Protein AF-A0A974AU01-F1 (afdb_monomer_lite)

Sequence (155 aa):
MRTVSTTGRSSSHHAHAACKESRVACGRRSTAALALSLTLSGCSLSGPFFDDSFEKSQVLSPEPVPPYRKLVSAAMKTLSSPIDPAGLQIAEPRWIERVGGPAWIVCLKAEPKASGAVYYAFFIQKEKVVDTRTAIGTDRCVHQEFVPFDATAVR

Radius of gyration: 27.99 Å; chains: 1; bounding box: 78×60×55 Å

Foldseek 3Di:
DDDDDDDDDDDDDDDDDDDDDDDDDDDDDDDDDDDDDDDDPDPPPPDPPPDPPVVPPPPPDPDDDAPVLLQVLVVQVVDPDRADLPPKWKFDWDWDADDVGIWTWIKMWGQDPPDGIWIKIFTDDPNHGPDIDTDDVVSVNVVTDIDDRRSPVND

Secondary structure (DSSP, 8-state):
-----------------PPP----------------------------SSSTTSTT------SSPP-HHHHHHHHHTT-SSPPPSTT-EEEPPEEE--TTS-EEEEEEEE--TTT--EEEEEEEETTEEEEEEE--GGG-GGGS-EEE--TTT--

Structure (mmCIF, N/CA/C/O backbone):
data_AF-A0A974AU01-F1
#
_entry.id   AF-A0A974AU01-F1
#
loop_
_atom_site.group_PDB
_atom_site.id
_atom_site.type_symbol
_atom_site.label_atom_id
_atom_site.label_alt_id
_atom_site.label_comp_id
_atom_site.label_asym_id
_atom_site.label_entity_id
_atom_site.label_seq_id
_atom_site.pdbx_PDB_ins_code
_atom_site.Cartn_x
_atom_site.Cartn_y
_atom_site.Cartn_z
_atom_site.occupancy
_atom_site.B_iso_or_equiv
_atom_site.auth_seq_id
_atom_site.auth_comp_id
_atom_site.auth_asym_id
_atom_site.auth_atom_id
_atom_site.pdbx_PDB_model_num
ATOM 1 N N . MET A 1 1 ? 4.129 43.172 -13.688 1.00 46.03 1 MET A N 1
ATOM 2 C CA . MET A 1 1 ? 4.520 43.868 -12.436 1.00 46.03 1 MET A CA 1
ATOM 3 C C . MET A 1 1 ? 3.878 43.095 -11.287 1.00 46.03 1 MET A C 1
ATOM 5 O O . MET A 1 1 ? 2.672 42.962 -11.328 1.00 46.03 1 MET A O 1
ATOM 9 N N . ARG A 1 2 ? 4.538 42.484 -10.302 1.00 49.88 2 ARG A N 1
ATOM 10 C CA . ARG A 1 2 ? 5.897 42.576 -9.756 1.00 49.88 2 ARG A CA 1
ATOM 11 C C . ARG A 1 2 ? 6.400 41.157 -9.440 1.00 49.88 2 ARG A C 1
ATOM 13 O O . ARG A 1 2 ? 5.647 40.333 -8.937 1.00 49.88 2 ARG A O 1
ATOM 20 N N . THR A 1 3 ? 7.663 40.908 -9.742 1.00 48.91 3 THR A N 1
ATOM 21 C CA . THR A 1 3 ? 8.463 39.748 -9.331 1.00 48.91 3 THR A CA 1
ATOM 22 C C . THR A 1 3 ? 8.946 39.935 -7.892 1.00 48.91 3 THR A C 1
ATOM 24 O O . THR A 1 3 ? 9.393 41.028 -7.547 1.00 48.91 3 THR A O 1
ATOM 27 N N . VAL A 1 4 ? 8.900 38.886 -7.068 1.00 63.56 4 VAL A N 1
ATOM 28 C CA . VAL A 1 4 ? 9.531 38.862 -5.738 1.00 63.56 4 VAL A CA 1
ATOM 29 C C . VAL A 1 4 ? 10.555 37.732 -5.726 1.00 63.56 4 VAL A C 1
ATOM 31 O O . VAL A 1 4 ? 10.198 36.560 -5.687 1.00 63.56 4 VAL A O 1
ATOM 34 N N . SER A 1 5 ? 11.828 38.118 -5.806 1.00 50.94 5 SER A N 1
ATOM 35 C CA . SER A 1 5 ? 12.990 37.271 -5.535 1.00 50.94 5 SER A CA 1
ATOM 36 C C . SER A 1 5 ? 13.418 37.482 -4.088 1.00 50.94 5 SER A C 1
ATOM 38 O O . SER A 1 5 ? 13.653 38.620 -3.683 1.00 50.94 5 SER A O 1
ATOM 40 N N . THR A 1 6 ? 13.595 36.404 -3.332 1.00 60.88 6 THR A N 1
ATOM 41 C CA . THR A 1 6 ? 14.273 36.425 -2.030 1.00 60.88 6 THR A CA 1
ATOM 42 C C . THR A 1 6 ? 15.387 35.383 -2.020 1.00 60.88 6 THR A C 1
ATOM 44 O O . THR A 1 6 ? 15.183 34.195 -1.797 1.00 60.88 6 THR A O 1
ATOM 47 N N . THR A 1 7 ? 16.601 35.859 -2.283 1.00 52.22 7 THR A N 1
ATOM 48 C CA . THR A 1 7 ? 17.868 35.181 -1.995 1.00 52.22 7 THR A CA 1
ATOM 49 C C . THR A 1 7 ? 18.194 35.316 -0.509 1.00 52.22 7 THR A C 1
ATOM 51 O O . THR A 1 7 ? 18.359 36.433 -0.021 1.00 52.22 7 THR A O 1
ATOM 54 N N . GLY A 1 8 ? 18.331 34.191 0.195 1.00 49.44 8 GLY A N 1
ATOM 55 C CA . GLY A 1 8 ? 18.810 34.120 1.577 1.00 49.44 8 GLY A CA 1
ATOM 56 C C . GLY A 1 8 ? 20.085 33.284 1.670 1.00 49.44 8 GLY A C 1
ATOM 57 O O . GLY A 1 8 ? 20.045 32.063 1.581 1.00 49.44 8 GLY A O 1
ATOM 58 N N . ARG A 1 9 ? 21.216 33.974 1.822 1.00 48.91 9 ARG A N 1
ATOM 59 C CA . ARG A 1 9 ? 22.570 33.472 2.100 1.00 48.91 9 ARG A CA 1
ATOM 60 C C . ARG A 1 9 ? 22.735 33.307 3.618 1.00 48.91 9 ARG A C 1
ATOM 62 O O . ARG A 1 9 ? 22.418 34.256 4.323 1.00 48.91 9 ARG A O 1
ATOM 69 N N . SER A 1 10 ? 23.332 32.216 4.110 1.00 52.12 10 SER A N 1
ATOM 70 C CA . SER A 1 10 ? 24.223 32.295 5.285 1.00 52.12 10 SER A CA 1
ATOM 71 C C . SER A 1 10 ? 25.096 31.048 5.466 1.00 52.12 10 SER A C 1
ATOM 73 O O . SER A 1 10 ? 24.600 29.930 5.569 1.00 52.12 10 SER A O 1
ATOM 75 N N . SER A 1 11 ? 26.407 31.291 5.504 1.00 46.56 11 SER A N 1
ATOM 76 C CA . SER A 1 11 ? 27.497 30.386 5.877 1.00 46.56 11 SER A CA 1
ATOM 77 C C . SER A 1 11 ? 27.469 30.037 7.363 1.00 46.56 11 SER A C 1
ATOM 79 O O . SER A 1 11 ? 27.130 30.910 8.154 1.00 46.56 11 SER A O 1
ATOM 81 N N . SER A 1 12 ? 28.015 28.883 7.770 1.00 47.66 12 SER A N 1
ATOM 82 C CA . SER A 1 12 ? 29.110 28.840 8.765 1.00 47.66 12 SER A CA 1
ATOM 83 C C . SER A 1 12 ? 29.776 27.460 8.842 1.00 47.66 12 SER A C 1
ATOM 85 O O . SER A 1 12 ? 29.123 26.423 8.895 1.00 47.66 12 SER A O 1
ATOM 87 N N . HIS A 1 13 ? 31.107 27.499 8.838 1.00 45.44 13 HIS A N 1
ATOM 88 C CA . HIS A 1 13 ? 32.046 26.425 9.150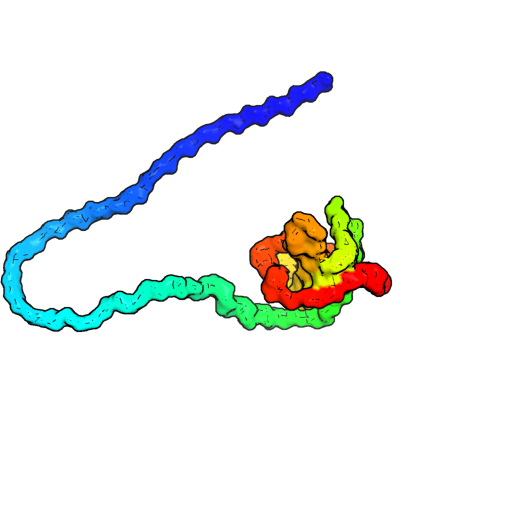 1.00 45.44 13 HIS A CA 1
ATOM 89 C C . HIS A 1 13 ? 32.057 26.111 10.659 1.00 45.44 13 HIS A C 1
ATOM 91 O O . HIS A 1 13 ? 31.633 26.959 11.432 1.00 45.44 13 HIS A O 1
ATOM 97 N N . HIS A 1 14 ? 32.591 24.942 11.048 1.00 43.62 14 HIS A N 1
ATOM 98 C CA . HIS A 1 14 ? 33.497 24.653 12.191 1.00 43.62 14 HIS A CA 1
ATOM 99 C C . HIS A 1 14 ? 33.405 23.138 12.502 1.00 43.62 14 HIS A C 1
ATOM 101 O O . HIS A 1 14 ? 32.341 22.639 12.831 1.00 43.62 14 HIS A O 1
ATOM 107 N N . ALA A 1 15 ? 34.386 22.304 12.144 1.00 42.41 15 ALA A N 1
ATOM 108 C CA . ALA A 1 15 ? 35.731 22.116 12.710 1.00 42.41 15 ALA A CA 1
ATOM 109 C C . ALA A 1 15 ? 35.792 21.046 13.826 1.00 42.41 15 ALA A C 1
ATOM 111 O O . ALA A 1 15 ? 35.262 21.224 14.912 1.00 42.41 15 ALA A O 1
ATOM 112 N N . HIS A 1 16 ? 36.494 19.956 13.487 1.00 45.75 16 HIS A N 1
ATOM 113 C CA . HIS A 1 16 ? 37.417 19.133 14.282 1.00 45.75 16 HIS A CA 1
ATOM 114 C C . HIS A 1 16 ? 37.173 18.928 15.787 1.00 45.75 16 HIS A C 1
ATOM 116 O O . HIS A 1 16 ? 37.404 19.819 16.598 1.00 45.75 16 HIS A O 1
ATOM 122 N N . ALA A 1 17 ? 36.970 17.663 16.167 1.00 43.06 17 ALA A N 1
ATOM 123 C CA . ALA A 1 17 ? 37.389 17.147 17.467 1.00 43.06 17 ALA A CA 1
ATOM 124 C C . ALA A 1 17 ? 38.356 15.973 17.252 1.00 43.06 17 ALA A C 1
ATOM 126 O O . ALA A 1 17 ? 37.957 14.831 17.034 1.00 43.06 17 ALA A O 1
ATOM 127 N N . ALA A 1 18 ? 39.650 16.298 17.262 1.00 44.22 18 ALA A N 1
ATOM 128 C CA . ALA A 1 18 ? 40.746 15.347 17.368 1.00 44.22 18 ALA A CA 1
ATOM 129 C C . ALA A 1 18 ? 40.787 14.793 18.800 1.00 44.22 18 ALA A C 1
ATOM 131 O O . ALA A 1 18 ? 40.830 15.558 19.767 1.00 44.22 18 ALA A O 1
ATOM 132 N N . CYS A 1 19 ? 40.756 13.469 18.936 1.00 44.38 19 CYS A N 1
ATOM 133 C CA . CYS A 1 19 ? 40.832 12.804 20.229 1.00 44.38 19 CYS A CA 1
ATOM 134 C C . CYS A 1 19 ? 42.279 12.846 20.738 1.00 44.38 19 CYS A C 1
ATOM 136 O O . CYS A 1 19 ? 43.215 12.435 20.054 1.00 44.38 19 CYS A O 1
ATOM 138 N N . LYS A 1 20 ? 42.440 13.426 21.926 1.00 49.81 20 LYS A N 1
ATOM 139 C CA . LYS A 1 20 ? 43.703 13.830 22.539 1.00 49.81 20 LYS A CA 1
ATOM 140 C C . LYS A 1 20 ? 44.419 12.631 23.163 1.00 49.81 20 LYS A C 1
ATOM 142 O O . LYS A 1 20 ? 43.886 11.956 24.037 1.00 49.81 20 LYS A O 1
ATOM 147 N N . GLU A 1 21 ? 45.644 12.419 22.706 1.00 44.72 21 GLU A N 1
ATOM 148 C CA . GLU A 1 21 ? 46.613 11.430 23.169 1.00 44.72 21 GLU A CA 1
ATOM 149 C C . GLU A 1 21 ? 47.151 11.832 24.558 1.00 44.72 21 GLU A C 1
ATOM 151 O O . GLU A 1 21 ? 47.851 12.838 24.697 1.00 44.72 21 GLU A O 1
ATOM 156 N N . SER A 1 22 ? 46.803 11.079 25.605 1.00 49.81 22 SER A N 1
ATOM 157 C CA . SER A 1 22 ? 47.317 11.295 26.965 1.00 49.81 22 SER A CA 1
ATOM 158 C C . SER A 1 22 ? 48.486 10.357 27.245 1.00 49.81 22 SER A C 1
ATOM 160 O O . SER A 1 22 ? 48.311 9.160 27.460 1.00 49.81 22 SER A O 1
ATOM 162 N N . ARG A 1 23 ? 49.691 10.931 27.273 1.00 55.84 23 ARG A N 1
ATOM 163 C CA . ARG A 1 23 ? 50.905 10.308 27.807 1.00 55.84 23 ARG A CA 1
ATOM 164 C C . ARG A 1 23 ? 50.925 10.473 29.328 1.00 55.84 23 ARG A C 1
ATOM 166 O O . ARG A 1 23 ? 50.910 11.601 29.812 1.00 55.84 23 ARG A O 1
ATOM 173 N N . VAL A 1 24 ? 51.049 9.373 30.06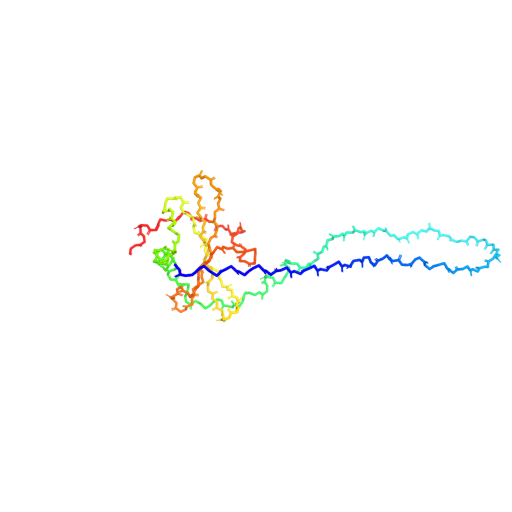6 1.00 54.44 24 VAL A N 1
ATOM 174 C CA . VAL A 1 24 ? 51.531 9.376 31.456 1.00 54.44 24 VAL A CA 1
ATOM 175 C C . VAL A 1 24 ? 52.717 8.421 31.533 1.00 54.44 24 VAL A C 1
ATOM 177 O O . VAL A 1 24 ? 52.595 7.229 31.272 1.00 54.44 24 VAL A O 1
ATOM 180 N N . ALA A 1 25 ? 53.881 8.986 31.839 1.00 47.59 25 ALA A N 1
ATOM 181 C CA . ALA A 1 25 ? 55.122 8.281 32.112 1.00 47.59 25 ALA A CA 1
ATOM 182 C C . ALA A 1 25 ? 55.217 7.948 33.606 1.00 47.59 25 ALA A C 1
ATOM 184 O O . ALA A 1 25 ? 54.906 8.816 34.414 1.00 47.59 25 ALA A O 1
ATOM 185 N N . CYS A 1 26 ? 55.727 6.767 33.976 1.00 36.06 26 CYS A N 1
ATOM 186 C CA . CYS A 1 26 ? 56.540 6.579 35.187 1.00 36.06 26 CYS A CA 1
ATOM 187 C C . CYS A 1 26 ? 57.167 5.168 35.241 1.00 36.06 26 CYS A C 1
ATOM 189 O O . CYS A 1 26 ? 56.466 4.181 35.058 1.00 36.06 26 CYS A O 1
ATOM 191 N N . GLY A 1 27 ? 58.461 5.085 35.580 1.00 36.28 27 GLY A N 1
ATOM 192 C CA . GLY A 1 27 ? 58.991 4.005 36.430 1.00 36.28 27 GLY A CA 1
ATOM 193 C C . GLY A 1 27 ? 59.645 2.779 35.774 1.00 36.28 27 GLY A C 1
ATOM 194 O O . GLY A 1 27 ? 58.999 1.775 35.507 1.00 36.28 27 GLY A O 1
ATOM 195 N N . ARG A 1 28 ? 60.982 2.793 35.665 1.00 54.91 28 ARG A N 1
ATOM 196 C CA . ARG A 1 28 ? 61.837 1.589 35.591 1.00 54.91 28 ARG A CA 1
ATOM 197 C C . ARG A 1 28 ? 61.758 0.801 36.911 1.00 54.91 28 ARG A C 1
ATOM 199 O O . ARG A 1 28 ? 62.047 1.405 37.941 1.00 54.91 28 ARG A O 1
ATOM 206 N N . ARG A 1 29 ? 61.566 -0.528 36.858 1.00 48.62 29 ARG A N 1
ATOM 207 C CA . ARG A 1 29 ? 62.446 -1.578 37.445 1.00 48.62 29 ARG A CA 1
ATOM 208 C C . ARG A 1 29 ? 61.766 -2.962 37.498 1.00 48.62 29 ARG A C 1
ATOM 210 O O . ARG A 1 29 ? 60.704 -3.108 38.078 1.00 48.62 29 ARG A O 1
ATOM 217 N N . SER A 1 30 ? 62.518 -3.947 37.002 1.00 47.09 30 SER A N 1
ATOM 218 C CA . SER A 1 30 ? 62.693 -5.302 37.549 1.00 47.09 30 SER A CA 1
ATOM 219 C C . SER A 1 30 ? 61.615 -6.392 37.397 1.00 47.09 30 SER A C 1
ATOM 221 O O . SER A 1 30 ? 60.522 -6.323 37.937 1.00 47.09 30 SER A O 1
ATOM 223 N N . THR A 1 31 ? 62.115 -7.487 36.805 1.00 48.88 31 THR A N 1
ATOM 224 C CA . THR A 1 31 ? 61.938 -8.913 37.155 1.00 48.88 31 THR A CA 1
ATOM 225 C C . THR A 1 31 ? 60.644 -9.662 36.818 1.00 48.88 31 THR A C 1
ATOM 227 O O . THR A 1 31 ? 59.601 -9.441 37.410 1.00 48.88 31 THR A O 1
ATOM 230 N N . ALA A 1 32 ? 60.863 -10.683 35.976 1.00 50.56 32 ALA A N 1
ATOM 231 C CA . ALA A 1 32 ? 60.355 -12.055 36.047 1.00 50.56 32 ALA A CA 1
ATOM 232 C C . ALA A 1 32 ? 58.849 -12.319 35.852 1.00 50.56 32 ALA A C 1
ATOM 234 O O . ALA A 1 32 ? 58.032 -12.080 36.727 1.00 50.56 32 ALA A O 1
ATOM 235 N N . ALA A 1 33 ? 58.582 -12.946 34.699 1.00 53.25 33 ALA A N 1
ATOM 236 C CA . ALA A 1 33 ? 57.660 -14.057 34.453 1.00 53.25 33 ALA A CA 1
ATOM 237 C C . ALA A 1 33 ? 56.257 -14.008 35.079 1.00 53.25 33 ALA A C 1
ATOM 239 O O . ALA A 1 33 ? 56.117 -14.204 36.277 1.00 53.25 33 ALA A O 1
ATOM 240 N N . LEU A 1 34 ? 55.227 -13.953 34.222 1.00 49.69 34 LEU A N 1
ATOM 241 C CA . LEU A 1 34 ? 54.031 -14.807 34.312 1.00 49.69 34 LEU A CA 1
ATOM 242 C C . LEU A 1 34 ? 53.159 -14.653 33.047 1.00 49.69 34 LEU A C 1
ATOM 244 O O . LEU A 1 34 ? 52.729 -13.560 32.700 1.00 49.69 34 LEU A O 1
ATOM 248 N N . ALA A 1 35 ? 52.971 -15.782 32.357 1.00 56.16 35 ALA A N 1
ATOM 249 C CA . ALA A 1 35 ? 51.847 -16.167 31.496 1.00 56.16 35 ALA A CA 1
ATOM 250 C C . ALA A 1 35 ? 51.082 -15.066 30.719 1.00 56.16 35 ALA A C 1
ATOM 252 O O . ALA A 1 35 ? 50.086 -14.530 31.199 1.00 56.16 35 ALA A O 1
ATOM 253 N N . LEU A 1 36 ? 51.453 -14.840 29.450 1.00 50.47 36 LEU A N 1
ATOM 254 C CA . LEU A 1 36 ? 50.539 -14.265 28.454 1.00 50.47 36 LEU A CA 1
ATOM 255 C C . LEU A 1 36 ? 49.758 -15.398 27.779 1.00 50.47 36 LEU A C 1
ATOM 257 O O . LEU A 1 36 ? 50.193 -15.973 26.783 1.00 50.47 36 LEU A O 1
ATOM 261 N N . SER A 1 37 ? 48.587 -15.705 28.318 1.00 58.97 37 SER A N 1
ATOM 262 C CA . SER A 1 37 ? 47.597 -16.529 27.635 1.00 58.97 37 SER A CA 1
ATOM 263 C C . SER A 1 37 ? 46.209 -15.944 27.856 1.00 58.97 37 SER A C 1
ATOM 265 O O . SER A 1 37 ? 45.785 -15.793 28.996 1.00 58.97 37 SER A O 1
ATOM 267 N N . LEU A 1 38 ? 45.531 -15.711 26.723 1.00 55.38 38 LEU A N 1
ATOM 268 C CA . LEU A 1 38 ? 44.092 -15.491 26.541 1.00 55.38 38 LEU A CA 1
ATOM 269 C C . LEU A 1 38 ? 43.572 -14.098 26.931 1.00 55.38 38 LEU A C 1
ATOM 271 O O . LEU A 1 38 ? 43.492 -13.756 28.098 1.00 55.38 38 LEU A O 1
ATOM 275 N N . THR A 1 39 ? 43.183 -13.317 25.918 1.00 60.19 39 THR A N 1
ATOM 276 C CA . THR A 1 39 ? 41.782 -12.960 25.593 1.00 60.19 39 THR A CA 1
ATOM 277 C C . THR A 1 39 ? 41.751 -11.618 24.863 1.00 60.19 39 THR A C 1
ATOM 279 O O . THR A 1 39 ? 41.959 -10.596 25.499 1.00 60.19 39 THR A O 1
ATOM 282 N N . LEU A 1 40 ? 41.471 -11.612 23.555 1.00 51.34 40 LEU A N 1
ATOM 283 C CA . LEU A 1 40 ? 40.758 -10.527 22.849 1.00 51.34 40 LEU A CA 1
ATOM 284 C C . LEU A 1 40 ? 40.371 -11.006 21.439 1.00 51.34 40 LEU A C 1
ATOM 286 O O . LEU A 1 40 ? 40.669 -10.409 20.410 1.00 51.34 40 LEU A O 1
ATOM 290 N N . SER A 1 41 ? 39.701 -12.155 21.408 1.00 57.12 41 SER A N 1
ATOM 291 C CA . SER A 1 41 ? 38.839 -12.556 20.305 1.00 57.12 41 SER A CA 1
ATOM 292 C C . SER A 1 41 ? 37.512 -11.810 20.440 1.00 57.12 41 SER A C 1
ATOM 294 O O . SER A 1 41 ? 36.817 -12.001 21.438 1.00 57.12 41 SER A O 1
ATOM 296 N N . GLY A 1 42 ? 37.144 -11.009 19.438 1.00 49.56 42 GLY A N 1
ATOM 297 C CA . GLY A 1 42 ? 35.739 -10.663 19.213 1.00 49.56 42 GLY A CA 1
ATOM 298 C C . GLY A 1 42 ? 35.425 -9.189 18.975 1.00 49.56 42 GLY A C 1
ATOM 299 O O . GLY A 1 42 ? 34.644 -8.616 19.721 1.00 49.56 42 GLY A O 1
ATOM 300 N N . CYS A 1 43 ? 35.896 -8.606 17.871 1.00 57.34 43 CYS A N 1
ATOM 301 C CA . CYS A 1 43 ? 35.125 -7.546 17.209 1.00 57.34 43 CYS A CA 1
ATOM 302 C C . CYS A 1 43 ? 34.084 -8.202 16.288 1.00 57.34 43 CYS A C 1
ATOM 304 O O . CYS A 1 43 ? 34.161 -8.078 15.069 1.00 57.34 43 CYS A O 1
ATOM 306 N N . SER A 1 44 ? 33.130 -8.946 16.857 1.00 53.00 44 SER A N 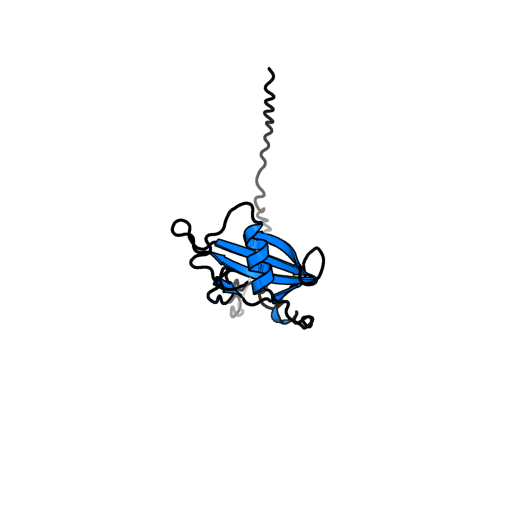1
ATOM 307 C CA . SER A 1 44 ? 31.891 -9.230 16.127 1.00 53.00 44 SER A CA 1
ATOM 308 C C . SER A 1 44 ? 31.027 -7.985 16.232 1.00 53.00 44 SER A C 1
ATOM 310 O O . SER A 1 44 ? 30.341 -7.766 17.227 1.00 53.00 44 SER A O 1
ATOM 312 N N . LEU A 1 45 ? 31.102 -7.143 15.202 1.00 53.97 45 LEU A N 1
ATOM 313 C CA . LEU A 1 45 ? 30.165 -6.052 14.954 1.00 53.97 45 LEU A CA 1
ATOM 314 C C . LEU A 1 45 ? 28.820 -6.645 14.488 1.00 53.97 45 LEU A C 1
ATOM 316 O O . LEU A 1 45 ? 28.344 -6.386 13.389 1.00 53.97 45 LEU A O 1
ATOM 320 N N . SER A 1 46 ? 28.235 -7.503 15.319 1.00 57.78 46 SER A N 1
ATOM 321 C CA . SER A 1 46 ? 26.895 -8.058 15.168 1.00 57.78 46 SER A CA 1
ATOM 322 C C . SER A 1 46 ? 25.981 -7.186 16.019 1.00 57.78 46 SER A C 1
ATOM 324 O O . SER A 1 46 ? 25.747 -7.471 17.189 1.00 57.78 46 SER A O 1
ATOM 326 N N . GLY A 1 47 ? 25.570 -6.042 15.473 1.00 56.41 47 GLY A N 1
ATOM 327 C CA . GLY A 1 47 ? 24.670 -5.122 16.164 1.00 56.41 47 GLY A CA 1
ATOM 328 C C . GLY A 1 47 ? 23.289 -5.763 16.361 1.00 56.41 47 GLY A C 1
ATOM 329 O O . GLY A 1 47 ? 22.639 -6.055 15.360 1.00 56.41 47 GLY A O 1
ATOM 330 N N . PRO A 1 48 ? 22.795 -5.950 17.599 1.00 58.12 48 PRO A N 1
ATOM 331 C CA . PRO A 1 48 ? 21.516 -6.612 17.863 1.00 58.12 48 PRO A CA 1
ATOM 332 C C . PRO A 1 48 ? 20.330 -5.627 17.868 1.00 58.12 48 PRO A C 1
ATOM 334 O O . PRO A 1 48 ? 19.403 -5.780 18.654 1.00 58.12 48 PRO A O 1
ATOM 337 N N . PHE A 1 49 ? 20.357 -4.560 17.063 1.00 55.16 49 PHE A N 1
ATOM 338 C CA . PHE A 1 49 ? 19.470 -3.411 17.310 1.00 55.16 49 PHE A CA 1
ATOM 339 C C . PHE A 1 49 ? 18.176 -3.326 16.483 1.00 55.16 49 PHE A C 1
ATOM 341 O O . PHE A 1 49 ? 17.386 -2.431 16.773 1.00 55.16 49 PHE A O 1
ATOM 348 N N . PHE A 1 50 ? 17.890 -4.213 15.513 1.00 54.31 50 PHE A N 1
ATOM 349 C CA . PHE A 1 50 ? 16.692 -4.030 14.659 1.00 54.31 50 PHE A CA 1
ATOM 350 C C . PHE A 1 50 ? 15.786 -5.238 14.365 1.00 54.31 50 PHE A C 1
ATOM 352 O O . PHE A 1 50 ? 14.745 -5.018 13.735 1.00 54.31 50 PHE A O 1
ATOM 359 N N . ASP A 1 51 ? 16.084 -6.452 14.840 1.00 53.41 51 ASP A N 1
ATOM 360 C CA . ASP A 1 51 ? 15.290 -7.634 14.442 1.00 53.41 51 ASP A CA 1
ATOM 361 C C . ASP A 1 51 ? 14.362 -8.192 15.541 1.00 53.41 51 ASP A C 1
ATOM 363 O O . ASP A 1 51 ? 13.179 -8.407 15.293 1.00 53.41 51 ASP A O 1
ATOM 367 N N . ASP A 1 52 ? 14.815 -8.288 16.794 1.00 50.31 52 ASP A N 1
ATOM 368 C CA . ASP A 1 52 ? 14.096 -9.041 17.843 1.00 50.31 52 ASP A CA 1
ATOM 369 C C . ASP A 1 52 ? 12.847 -8.375 18.456 1.00 50.31 52 ASP A C 1
ATOM 371 O O . ASP A 1 52 ? 12.059 -9.022 19.144 1.00 50.31 52 ASP A O 1
ATOM 375 N N . SER A 1 53 ? 12.613 -7.076 18.248 1.00 51.97 53 SER A N 1
ATOM 376 C CA . SER A 1 53 ? 11.432 -6.413 18.844 1.00 51.97 53 SER A CA 1
ATOM 377 C C . SER A 1 53 ? 10.146 -6.563 18.023 1.00 51.97 53 SER A C 1
ATOM 379 O O . SER A 1 53 ? 9.077 -6.174 18.496 1.00 51.97 53 SER A O 1
ATOM 381 N N . PHE A 1 54 ? 10.214 -7.109 16.805 1.00 51.16 54 PHE A N 1
ATOM 382 C CA . PHE A 1 54 ? 9.060 -7.158 15.901 1.00 51.16 54 PHE A CA 1
ATOM 383 C C . PHE A 1 54 ? 8.204 -8.421 16.066 1.00 51.16 54 PHE A C 1
ATOM 385 O O . PHE A 1 54 ? 6.987 -8.347 15.911 1.00 51.16 54 PHE A O 1
ATOM 392 N N . GLU A 1 55 ? 8.789 -9.545 16.488 1.00 53.59 55 GLU A N 1
ATOM 393 C CA . GLU A 1 55 ? 8.026 -10.778 16.745 1.00 53.59 55 GLU A CA 1
ATOM 394 C C . GLU A 1 55 ? 7.061 -10.639 17.938 1.00 53.59 55 GLU A C 1
ATOM 396 O O . GLU A 1 55 ? 6.082 -11.371 18.058 1.00 53.59 55 GLU A O 1
ATOM 401 N N . LYS A 1 56 ? 7.285 -9.642 18.805 1.00 47.78 56 LYS A N 1
ATOM 402 C CA . LYS A 1 56 ? 6.530 -9.459 20.052 1.00 47.78 56 LYS A CA 1
ATOM 403 C C . LYS A 1 56 ? 5.299 -8.558 19.943 1.00 47.78 56 LYS A C 1
ATOM 405 O O . LYS A 1 56 ? 4.555 -8.440 20.912 1.00 47.78 56 LYS A O 1
ATOM 410 N N . SER A 1 57 ? 5.043 -7.952 18.784 1.00 48.88 57 SER A N 1
ATOM 411 C CA . SER A 1 57 ? 3.826 -7.161 18.553 1.00 48.88 57 SER A CA 1
ATOM 412 C C . SER A 1 57 ? 2.822 -7.914 17.687 1.00 48.88 57 SER A C 1
ATOM 414 O O . SER A 1 57 ? 2.241 -7.357 16.763 1.00 48.88 57 SER A O 1
ATOM 416 N N . GLN A 1 58 ? 2.526 -9.163 18.049 1.00 52.47 58 GLN A N 1
ATOM 417 C CA . GLN A 1 58 ? 1.185 -9.706 17.832 1.00 52.47 58 GLN A CA 1
ATOM 418 C C . GLN A 1 58 ? 0.215 -9.020 18.811 1.00 52.47 58 GLN A C 1
ATOM 420 O O . GLN A 1 58 ? -0.416 -9.655 19.652 1.00 52.47 58 GLN A O 1
ATOM 425 N N . VAL A 1 59 ? 0.123 -7.685 18.740 1.00 56.34 59 VAL A N 1
ATOM 426 C CA . VAL A 1 59 ? -1.066 -6.982 19.218 1.00 56.34 59 VAL A CA 1
ATOM 427 C C . VAL A 1 59 ? -2.184 -7.594 18.399 1.00 56.34 59 VAL A C 1
ATOM 429 O O . VAL A 1 59 ? -2.157 -7.463 17.175 1.00 56.34 59 VAL A O 1
ATOM 432 N N . LEU A 1 60 ? -3.056 -8.357 19.068 1.00 61.41 60 LEU A N 1
ATOM 433 C CA . LEU A 1 60 ? -4.156 -9.095 18.460 1.00 61.41 60 LEU A CA 1
ATOM 434 C C . LEU A 1 60 ? -4.810 -8.190 17.429 1.00 61.41 60 LEU A C 1
ATOM 436 O O . LEU A 1 60 ? -5.438 -7.186 17.770 1.00 61.41 60 LEU A O 1
ATOM 440 N N . SER A 1 61 ? -4.556 -8.509 16.165 1.00 63.78 61 SER A N 1
ATOM 441 C CA . SER A 1 61 ? -5.146 -7.784 15.066 1.00 63.78 61 SER A CA 1
ATOM 442 C C . SER A 1 61 ? -6.662 -7.825 15.272 1.00 63.78 61 SER A C 1
ATOM 444 O O . SER A 1 61 ? -7.203 -8.908 15.515 1.00 63.78 61 SER A O 1
ATOM 446 N N . PRO A 1 62 ? -7.357 -6.678 15.233 1.00 72.00 62 PRO A N 1
ATOM 447 C CA . PRO A 1 62 ? -8.801 -6.695 15.297 1.00 72.00 62 PRO A CA 1
ATOM 448 C C . PRO A 1 62 ? -9.312 -7.357 14.018 1.00 72.00 62 PRO A C 1
ATOM 450 O O . PRO A 1 62 ? -9.288 -6.758 12.942 1.00 72.00 62 PRO A O 1
ATOM 453 N N . GLU A 1 63 ? -9.759 -8.605 14.135 1.00 73.44 63 GLU A N 1
ATOM 454 C CA . GLU A 1 63 ? -10.627 -9.203 13.131 1.00 73.44 63 GLU A CA 1
ATOM 455 C C . GLU A 1 63 ? -11.933 -8.390 13.051 1.00 73.44 63 GLU A C 1
ATOM 457 O O . GLU A 1 63 ? -12.446 -7.939 14.081 1.00 73.44 63 GLU A O 1
ATOM 462 N N . PRO A 1 64 ? -12.499 -8.196 11.850 1.00 84.00 64 PRO A N 1
ATOM 463 C CA . PRO A 1 64 ? -12.084 -8.775 10.574 1.00 84.00 64 PRO A CA 1
ATOM 464 C C . PRO A 1 64 ? -11.040 -7.936 9.818 1.00 84.00 64 PRO A C 1
ATOM 466 O O . PRO A 1 64 ? -11.002 -6.706 9.896 1.00 84.00 64 PRO A O 1
ATOM 469 N N . VAL A 1 65 ? -10.241 -8.614 8.991 1.00 88.00 65 VAL A N 1
ATOM 470 C CA . VAL A 1 65 ? -9.407 -7.958 7.977 1.00 88.00 65 VAL A CA 1
ATOM 471 C C . VAL A 1 65 ? -10.322 -7.160 7.034 1.00 88.00 65 VAL A C 1
ATOM 473 O O . VAL A 1 65 ? -11.247 -7.740 6.456 1.00 88.00 65 VAL A O 1
ATOM 476 N N . PRO A 1 66 ? -10.100 -5.846 6.846 1.00 88.88 66 PRO A N 1
ATOM 477 C CA . PRO A 1 66 ? -10.959 -5.038 5.988 1.00 88.88 66 PRO A CA 1
ATOM 478 C C . PRO A 1 66 ? -10.883 -5.525 4.531 1.00 88.88 66 PRO A C 1
ATOM 480 O O . PRO A 1 66 ? -9.880 -6.131 4.144 1.00 88.88 66 PRO A O 1
ATOM 483 N N . PRO A 1 67 ? -11.878 -5.215 3.675 1.00 94.12 67 PRO A N 1
ATOM 484 C CA . PRO A 1 67 ? -11.871 -5.553 2.246 1.00 94.12 67 PRO A CA 1
ATOM 485 C C . PRO A 1 67 ? -10.832 -4.718 1.468 1.00 94.12 67 PRO A C 1
ATOM 487 O O . PRO A 1 67 ? -11.149 -3.913 0.590 1.00 94.12 67 PRO A O 1
ATOM 490 N N . TYR A 1 68 ? -9.555 -4.906 1.798 1.00 95.38 68 TYR A N 1
ATOM 491 C CA . TYR A 1 68 ? -8.446 -4.021 1.468 1.00 95.38 68 TYR A CA 1
ATOM 492 C C . TYR A 1 68 ? -8.233 -3.862 -0.034 1.00 95.38 68 TYR A C 1
ATOM 494 O O . TYR A 1 68 ? -7.939 -2.765 -0.494 1.00 95.38 68 TYR A O 1
ATOM 502 N N . ARG A 1 69 ? -8.465 -4.917 -0.822 1.00 95.56 69 ARG A N 1
ATOM 503 C CA . ARG A 1 69 ? -8.365 -4.868 -2.288 1.00 95.56 69 ARG A CA 1
ATOM 504 C C . ARG A 1 69 ? -9.292 -3.809 -2.896 1.00 95.56 69 ARG A C 1
ATOM 506 O O . ARG A 1 69 ? -8.864 -3.078 -3.785 1.00 95.56 69 ARG A O 1
ATOM 513 N N . LYS A 1 70 ? -10.528 -3.689 -2.389 1.00 95.31 70 LYS A N 1
ATOM 514 C CA . LYS A 1 70 ? -11.516 -2.683 -2.833 1.00 95.31 70 LYS A CA 1
ATOM 515 C C . LYS A 1 70 ? -11.121 -1.278 -2.400 1.00 95.31 70 LYS A C 1
ATOM 517 O O . LYS A 1 70 ? -11.235 -0.325 -3.165 1.00 95.31 70 LYS A O 1
ATOM 522 N N . LEU A 1 71 ? -10.631 -1.156 -1.171 1.00 95.81 71 LEU A N 1
ATOM 523 C CA . LEU A 1 71 ? -10.218 0.127 -0.611 1.00 95.81 71 LEU A CA 1
ATOM 524 C C . LEU A 1 71 ? -8.992 0.689 -1.339 1.00 95.81 71 LEU A C 1
ATOM 526 O O . LEU A 1 71 ? -8.967 1.871 -1.675 1.00 95.81 71 LEU A O 1
ATOM 530 N N . VAL A 1 72 ? -8.012 -0.164 -1.643 1.00 95.81 72 VAL A N 1
ATOM 531 C CA . VAL A 1 72 ? -6.806 0.213 -2.386 1.00 95.81 72 VAL A CA 1
ATOM 532 C C . VAL A 1 72 ? -7.148 0.592 -3.827 1.00 95.81 72 VAL A C 1
ATOM 534 O O . VAL A 1 72 ? -6.733 1.662 -4.266 1.00 95.81 72 VAL A O 1
ATOM 537 N N . SER A 1 73 ? -7.961 -0.192 -4.553 1.00 94.44 73 SER A N 1
ATOM 538 C CA . SER A 1 73 ? -8.339 0.157 -5.936 1.00 94.44 73 SER A CA 1
ATOM 539 C C . SER A 1 73 ? -9.126 1.471 -6.027 1.00 94.44 73 SER A C 1
ATOM 541 O O . SER A 1 73 ? -8.968 2.225 -6.990 1.00 94.44 73 SER A O 1
ATOM 543 N N . ALA A 1 74 ? -9.951 1.779 -5.022 1.00 94.12 74 ALA A N 1
ATOM 544 C CA . ALA A 1 74 ? -10.647 3.057 -4.923 1.00 94.12 74 ALA A CA 1
ATOM 545 C C . ALA A 1 74 ? -9.679 4.217 -4.635 1.00 94.12 74 ALA A C 1
ATOM 547 O O . ALA A 1 74 ? -9.718 5.233 -5.329 1.00 94.12 74 ALA A O 1
ATOM 548 N N . ALA A 1 75 ? -8.782 4.056 -3.658 1.00 94.19 75 ALA A N 1
ATOM 549 C CA . ALA A 1 75 ? -7.829 5.093 -3.264 1.00 94.19 75 ALA A CA 1
ATOM 550 C C . ALA A 1 75 ? -6.788 5.394 -4.352 1.00 94.19 75 ALA A C 1
ATOM 552 O O . ALA A 1 75 ? -6.414 6.551 -4.540 1.00 94.19 75 ALA A O 1
ATOM 553 N N . MET A 1 76 ? -6.380 4.396 -5.138 1.00 92.50 76 MET A N 1
ATOM 554 C CA . MET A 1 76 ? -5.466 4.585 -6.268 1.00 92.50 76 MET A CA 1
ATOM 555 C C . MET A 1 76 ? -5.959 5.630 -7.277 1.00 92.50 76 MET A C 1
ATOM 557 O O . MET A 1 76 ? -5.156 6.371 -7.835 1.00 92.50 76 MET A O 1
ATOM 561 N N . LYS A 1 77 ? -7.278 5.733 -7.480 1.00 90.19 77 LYS A N 1
ATOM 562 C CA . LYS A 1 77 ? -7.885 6.709 -8.403 1.00 90.19 77 LYS A CA 1
ATOM 563 C C . LYS A 1 77 ? -7.790 8.148 -7.896 1.00 90.19 77 LYS A C 1
ATOM 565 O O . LYS A 1 77 ? -7.954 9.076 -8.677 1.00 90.19 77 LYS A O 1
ATOM 570 N N . THR A 1 78 ? -7.556 8.330 -6.596 1.00 89.12 78 THR A N 1
ATOM 571 C CA . THR A 1 78 ? -7.454 9.648 -5.950 1.00 89.12 78 THR A CA 1
ATOM 572 C C . THR A 1 78 ? -6.023 10.168 -5.852 1.00 89.12 78 THR A C 1
ATOM 574 O O . THR A 1 78 ? -5.807 11.284 -5.382 1.00 89.12 78 THR A O 1
ATOM 577 N N . LEU A 1 79 ? -5.038 9.379 -6.288 1.00 88.31 79 LEU A N 1
ATOM 578 C CA . LEU A 1 79 ? -3.639 9.784 -6.265 1.00 88.31 79 LEU A CA 1
ATOM 579 C C . LEU A 1 79 ? -3.364 10.867 -7.306 1.00 88.31 79 LEU A C 1
ATOM 581 O O . LEU A 1 79 ? -3.866 10.825 -8.426 1.00 88.31 79 LEU A O 1
ATOM 585 N N . SER A 1 80 ? -2.513 11.824 -6.937 1.00 86.12 80 SER A N 1
ATOM 586 C CA . SER A 1 80 ? -2.099 12.914 -7.827 1.00 86.12 80 SER A CA 1
ATOM 587 C C . SER A 1 80 ? -1.291 12.423 -9.028 1.00 86.12 80 SER A C 1
ATOM 589 O O . SER A 1 80 ? -1.325 13.037 -10.090 1.00 86.12 80 SER A O 1
ATOM 591 N N . SER A 1 81 ? -0.560 11.320 -8.857 1.00 84.25 81 SER A N 1
ATOM 592 C CA . SER A 1 81 ? 0.184 10.653 -9.921 1.00 84.25 81 SER A CA 1
ATOM 593 C C . SER A 1 81 ? -0.540 9.361 -10.294 1.00 84.25 81 SER A C 1
ATOM 595 O O . SER A 1 81 ? -0.637 8.472 -9.442 1.00 84.25 81 SER A O 1
ATOM 597 N N . PRO A 1 82 ? -1.061 9.241 -11.527 1.00 82.94 82 PRO A N 1
ATOM 598 C CA . PRO A 1 82 ? -1.745 8.032 -11.952 1.00 82.94 82 PRO A CA 1
ATOM 599 C C . PRO A 1 82 ? -0.760 6.862 -11.967 1.00 82.94 82 PRO A C 1
ATOM 601 O O . PRO A 1 82 ? 0.315 6.943 -12.562 1.00 82.94 82 PRO A O 1
ATOM 604 N N . ILE A 1 83 ? -1.138 5.775 -11.297 1.00 88.06 83 ILE A N 1
ATOM 605 C CA . ILE A 1 83 ? -0.397 4.515 -11.315 1.00 88.06 83 ILE A CA 1
ATOM 606 C C . ILE A 1 83 ? -0.926 3.688 -12.488 1.00 88.06 83 ILE A C 1
ATOM 608 O O . ILE A 1 83 ? -2.141 3.553 -12.644 1.00 88.06 83 ILE A O 1
ATOM 612 N N . ASP A 1 84 ? -0.026 3.133 -13.301 1.00 86.88 84 ASP A N 1
ATOM 613 C CA . ASP A 1 84 ? -0.400 2.195 -14.360 1.00 86.88 84 ASP A CA 1
ATOM 614 C C . ASP A 1 84 ? -1.085 0.964 -13.730 1.00 86.88 84 ASP A C 1
ATOM 616 O O . ASP A 1 84 ? -0.490 0.324 -12.858 1.00 86.88 84 ASP A O 1
ATOM 620 N N . PRO A 1 85 ? -2.335 0.633 -14.107 1.00 85.31 85 PRO A N 1
ATOM 621 C CA . PRO A 1 85 ? -3.009 -0.554 -13.594 1.00 85.31 85 PRO A CA 1
ATOM 622 C C . PRO A 1 85 ? -2.346 -1.865 -14.044 1.00 85.31 85 PRO A C 1
ATOM 624 O O . PRO A 1 85 ? -2.632 -2.913 -13.465 1.00 85.31 85 PRO A O 1
ATOM 627 N N . ALA A 1 86 ? -1.487 -1.838 -15.068 1.00 86.38 86 ALA A N 1
ATOM 628 C CA . ALA A 1 86 ? -0.792 -3.021 -15.550 1.00 86.38 86 ALA A CA 1
ATOM 629 C C . ALA A 1 86 ? 0.375 -3.424 -14.632 1.00 86.38 86 ALA A C 1
ATOM 631 O O . ALA A 1 86 ? 1.184 -2.598 -14.216 1.00 86.38 86 ALA A O 1
ATOM 632 N N . GLY A 1 87 ? 0.496 -4.727 -14.355 1.00 88.94 87 GLY A N 1
ATOM 633 C CA . GLY A 1 87 ? 1.642 -5.278 -13.619 1.00 88.94 87 GLY A CA 1
ATOM 634 C C . GLY A 1 87 ? 1.671 -4.932 -12.127 1.00 88.94 87 GLY A C 1
ATOM 635 O O . GLY A 1 87 ? 2.726 -5.012 -11.500 1.00 88.94 87 GLY A O 1
ATOM 636 N N . LEU A 1 88 ? 0.530 -4.550 -11.551 1.00 95.06 88 LEU A N 1
ATOM 637 C CA . LEU A 1 88 ? 0.418 -4.282 -10.124 1.00 95.06 88 LEU A CA 1
ATOM 638 C C . LEU A 1 88 ? 0.471 -5.565 -9.305 1.00 95.06 88 LEU A C 1
ATOM 640 O O . LEU A 1 88 ? -0.090 -6.599 -9.674 1.00 95.06 88 LEU A O 1
ATOM 644 N N . GLN A 1 89 ? 1.110 -5.469 -8.146 1.00 96.81 89 GLN A N 1
ATOM 645 C CA . GLN A 1 89 ? 1.147 -6.542 -7.166 1.00 96.81 89 GLN A CA 1
ATOM 646 C C . GLN A 1 89 ? 0.815 -5.969 -5.790 1.00 96.81 89 GLN A C 1
ATOM 648 O O . GLN A 1 89 ? 1.238 -4.866 -5.449 1.00 96.81 89 GLN A O 1
ATOM 653 N N . ILE A 1 90 ? 0.046 -6.699 -4.992 1.00 97.50 90 ILE A N 1
ATOM 654 C CA . ILE A 1 90 ? -0.410 -6.280 -3.666 1.00 97.50 90 ILE A CA 1
ATOM 655 C C . ILE A 1 90 ? 0.090 -7.273 -2.622 1.00 97.50 90 ILE A C 1
ATOM 657 O O . ILE A 1 90 ? 0.092 -8.477 -2.866 1.00 97.50 90 ILE A O 1
ATOM 661 N N . ALA A 1 91 ? 0.530 -6.767 -1.478 1.00 97.69 91 ALA A N 1
ATOM 662 C CA . ALA A 1 91 ? 0.876 -7.586 -0.324 1.00 97.69 91 ALA A CA 1
ATOM 663 C C . ALA A 1 91 ? -0.345 -7.798 0.582 1.00 97.69 91 ALA A C 1
ATOM 665 O O . ALA A 1 91 ? -1.321 -7.041 0.522 1.00 97.69 91 ALA A O 1
ATOM 666 N N . GLU A 1 92 ? -0.281 -8.809 1.443 1.00 96.00 92 GLU A N 1
ATOM 667 C CA . GLU A 1 92 ? -1.291 -9.006 2.481 1.00 96.00 92 GLU A CA 1
ATOM 668 C C . GLU A 1 92 ? -1.305 -7.841 3.493 1.00 96.00 92 GLU A C 1
ATOM 670 O O . GLU A 1 92 ? -0.271 -7.213 3.749 1.00 96.00 92 GLU A O 1
ATOM 675 N N . PRO A 1 93 ? -2.479 -7.496 4.051 1.00 95.38 93 PRO A N 1
ATOM 676 C CA . PRO A 1 93 ? -2.590 -6.458 5.065 1.00 95.38 93 PRO A CA 1
ATOM 677 C C . PRO A 1 93 ? -1.919 -6.905 6.361 1.00 95.38 93 PRO A C 1
ATOM 679 O O . PRO A 1 93 ? -2.123 -8.021 6.830 1.00 95.38 93 PRO A O 1
ATOM 682 N N . ARG A 1 94 ? -1.193 -5.990 7.001 1.00 93.81 94 ARG A N 1
ATOM 683 C CA . ARG A 1 94 ? -0.599 -6.222 8.323 1.00 93.81 94 ARG A CA 1
ATOM 684 C C . ARG A 1 94 ? -0.995 -5.140 9.306 1.00 93.81 94 ARG A C 1
ATOM 686 O O . ARG A 1 94 ? -1.150 -3.974 8.939 1.00 93.81 94 ARG A O 1
ATOM 693 N N . TRP A 1 95 ? -1.162 -5.542 10.555 1.00 92.62 95 TRP A N 1
ATOM 694 C CA . TRP A 1 95 ? -1.470 -4.630 11.642 1.00 92.62 95 TRP A CA 1
ATOM 695 C C . TRP A 1 95 ? -0.205 -3.900 12.088 1.00 92.62 95 TRP A C 1
ATOM 697 O O . TRP A 1 95 ? 0.841 -4.526 12.262 1.00 92.62 95 TRP A O 1
ATOM 707 N N . ILE A 1 96 ? -0.283 -2.580 12.242 1.00 91.81 96 ILE A N 1
ATOM 708 C CA . ILE A 1 96 ? 0.826 -1.763 12.733 1.00 91.81 96 ILE A CA 1
ATOM 709 C C . ILE A 1 96 ? 0.343 -0.687 13.704 1.00 91.81 96 ILE A C 1
ATOM 711 O O . ILE A 1 96 ? -0.754 -0.138 13.574 1.00 91.81 96 ILE A O 1
ATOM 715 N N . GLU A 1 97 ? 1.230 -0.318 14.621 1.00 90.75 97 GLU A N 1
ATOM 716 C CA . GLU A 1 97 ? 1.095 0.883 15.437 1.00 90.75 97 GLU A CA 1
ATOM 717 C C . GLU A 1 97 ? 1.777 2.062 14.735 1.00 90.75 97 GLU A C 1
ATOM 719 O O . GLU A 1 97 ? 2.912 1.957 14.263 1.00 90.75 97 GLU A O 1
ATOM 724 N N . ARG A 1 98 ? 1.089 3.204 14.650 1.00 88.00 98 ARG A N 1
ATOM 725 C CA . ARG A 1 98 ? 1.630 4.431 14.050 1.00 88.00 98 ARG A CA 1
ATOM 726 C C . ARG A 1 98 ? 1.216 5.671 14.832 1.00 88.00 98 ARG A C 1
ATOM 728 O O . ARG A 1 98 ? 0.282 5.661 15.632 1.00 88.00 98 ARG A O 1
ATOM 735 N N . VAL A 1 99 ? 1.874 6.785 14.523 1.00 86.94 99 VAL A N 1
ATOM 736 C CA . VAL A 1 99 ? 1.398 8.113 14.925 1.00 86.94 99 VAL A CA 1
ATOM 737 C C . VAL A 1 99 ? 0.020 8.338 14.290 1.00 86.94 99 VAL A C 1
ATOM 739 O O . VAL A 1 99 ? -0.115 8.265 13.069 1.00 86.94 99 VAL A O 1
ATOM 742 N N . GLY A 1 100 ? -1.000 8.572 15.118 1.00 88.31 100 GLY A N 1
ATOM 743 C CA . GLY A 1 100 ? -2.407 8.617 14.690 1.00 88.31 100 GLY A CA 1
ATOM 744 C C . GLY A 1 100 ? -3.221 7.363 15.033 1.00 88.31 100 GLY A C 1
ATOM 745 O O . GLY A 1 100 ? -4.366 7.248 14.599 1.00 88.31 100 GLY A O 1
ATOM 746 N N . GLY A 1 101 ? -2.651 6.446 15.818 1.00 90.94 101 GLY A N 1
ATOM 747 C CA . GLY A 1 101 ? -3.322 5.239 16.288 1.00 90.94 101 GLY A CA 1
ATOM 748 C C . GLY A 1 101 ? -3.113 4.048 15.356 1.00 90.94 101 GLY A C 1
ATOM 749 O O . GLY A 1 101 ? -2.555 4.198 14.264 1.00 90.94 101 GLY A O 1
ATOM 750 N N . PRO A 1 102 ? -3.550 2.860 15.780 1.00 92.50 102 PRO A N 1
ATOM 751 C CA . PRO A 1 102 ? -3.286 1.643 15.045 1.00 92.50 102 PRO A CA 1
ATOM 752 C C . PRO A 1 102 ? -3.986 1.635 13.686 1.00 92.50 102 PRO A C 1
ATOM 754 O O . PRO A 1 102 ? -5.052 2.232 13.497 1.00 92.50 102 PRO A O 1
ATOM 757 N N . ALA A 1 103 ? -3.370 0.971 12.715 1.00 94.88 103 ALA A N 1
ATOM 758 C CA . ALA A 1 103 ? -3.899 0.870 11.367 1.00 94.88 103 ALA A CA 1
ATOM 759 C C . ALA A 1 103 ? -3.465 -0.430 10.699 1.00 94.88 103 ALA A C 1
ATOM 761 O O . ALA A 1 103 ? -2.421 -1.007 10.997 1.00 94.88 103 ALA A O 1
ATOM 762 N N . TRP A 1 104 ? -4.244 -0.830 9.706 1.00 95.62 104 TRP A N 1
ATOM 763 C CA . TRP A 1 104 ? -3.802 -1.796 8.718 1.00 95.62 104 TRP A CA 1
ATOM 764 C C . TRP A 1 104 ? -2.923 -1.091 7.695 1.00 95.62 104 TRP A C 1
ATOM 766 O O . TRP A 1 104 ? -3.334 -0.077 7.137 1.00 95.62 104 TRP A O 1
ATOM 776 N N . ILE A 1 105 ? -1.738 -1.619 7.417 1.00 96.31 105 ILE A N 1
ATOM 777 C CA . ILE A 1 105 ? -0.927 -1.183 6.280 1.00 96.31 105 ILE A CA 1
ATOM 778 C C . ILE A 1 105 ? -0.985 -2.238 5.183 1.00 96.31 105 ILE A C 1
ATOM 780 O O . ILE A 1 105 ? -0.847 -3.434 5.435 1.00 96.31 105 ILE A O 1
ATOM 784 N N . VAL A 1 106 ? -1.191 -1.772 3.956 1.00 97.69 106 VAL A N 1
ATOM 785 C CA . VAL A 1 106 ? -1.180 -2.583 2.741 1.00 97.69 106 VAL A CA 1
ATOM 786 C C . VAL A 1 106 ? -0.162 -1.983 1.798 1.00 97.69 106 VAL A C 1
ATOM 788 O O . VAL A 1 106 ? -0.183 -0.775 1.553 1.00 97.69 106 VAL A O 1
ATOM 791 N N . CYS A 1 107 ? 0.718 -2.820 1.259 1.00 97.81 107 CYS A N 1
ATOM 792 C CA . CYS A 1 107 ? 1.688 -2.362 0.277 1.00 97.81 107 CYS A CA 1
ATOM 793 C C . CYS A 1 107 ? 1.276 -2.756 -1.129 1.00 97.81 107 CYS A C 1
ATOM 795 O O . CYS A 1 107 ? 0.851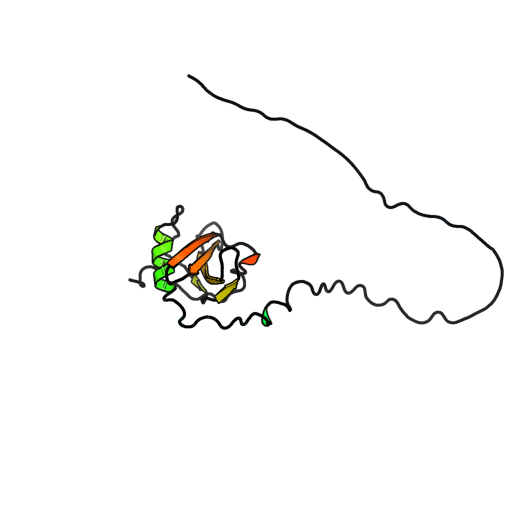 -3.883 -1.379 1.00 97.81 107 CYS A O 1
ATOM 797 N N . LEU A 1 108 ? 1.458 -1.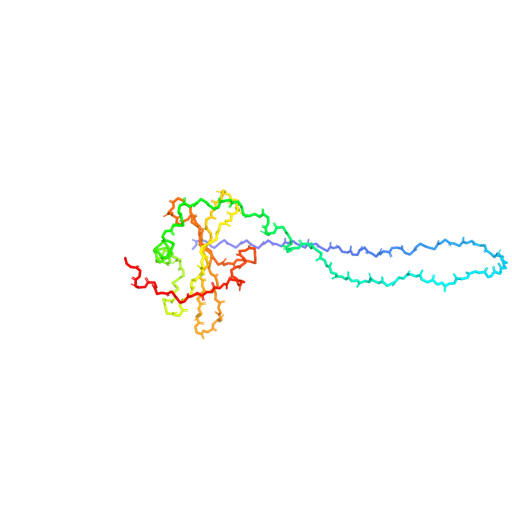819 -2.047 1.00 97.12 108 LEU A N 1
ATOM 798 C CA . LEU A 1 108 ? 1.280 -2.019 -3.472 1.00 97.12 108 LEU A CA 1
ATOM 799 C C . LEU A 1 108 ? 2.633 -1.826 -4.149 1.00 97.12 108 LEU A C 1
ATOM 801 O O . LEU A 1 108 ? 3.313 -0.831 -3.908 1.00 97.12 108 LEU A O 1
ATOM 805 N N . LYS A 1 109 ? 3.013 -2.768 -4.999 1.00 96.56 109 LYS A N 1
ATOM 806 C CA . LYS A 1 109 ? 4.193 -2.698 -5.848 1.00 96.56 109 LYS A CA 1
ATOM 807 C C . LYS A 1 109 ? 3.734 -2.416 -7.274 1.00 96.56 109 LYS A C 1
ATOM 809 O O . LYS A 1 109 ? 2.931 -3.164 -7.829 1.00 96.56 109 LYS A O 1
ATOM 814 N N . ALA A 1 110 ? 4.244 -1.336 -7.849 1.00 94.44 110 ALA A N 1
ATOM 815 C CA . ALA A 1 110 ? 4.075 -0.996 -9.252 1.00 94.44 110 ALA A CA 1
ATOM 816 C C . ALA A 1 110 ? 5.429 -1.110 -9.952 1.00 94.44 110 ALA A C 1
ATOM 818 O O . ALA A 1 110 ? 6.433 -0.635 -9.428 1.00 94.44 110 ALA A O 1
ATOM 819 N N . GLU A 1 111 ? 5.466 -1.714 -11.135 1.00 92.06 111 GLU A N 1
ATOM 820 C CA . GLU A 1 111 ? 6.678 -1.824 -11.953 1.00 92.06 111 GLU A CA 1
ATOM 821 C C . GLU A 1 111 ? 6.509 -1.015 -13.246 1.00 92.06 111 GLU A C 1
ATOM 823 O O . GLU A 1 111 ? 6.236 -1.574 -14.310 1.00 92.06 111 GLU A O 1
ATOM 828 N N . PRO A 1 112 ? 6.639 0.323 -13.182 1.00 84.19 112 PRO A N 1
ATOM 829 C CA . PRO A 1 112 ? 6.679 1.141 -14.385 1.00 84.19 112 PRO A CA 1
ATOM 830 C C . PRO A 1 112 ? 7.849 0.705 -15.275 1.00 84.19 112 PRO A C 1
ATOM 832 O O . PRO A 1 112 ? 8.975 0.529 -14.807 1.00 84.19 112 PRO A O 1
ATOM 835 N N . LYS A 1 113 ? 7.591 0.593 -16.583 1.00 79.69 113 LYS A N 1
ATOM 836 C CA . LYS A 1 113 ? 8.519 0.031 -17.586 1.00 79.69 113 LYS A CA 1
ATOM 837 C C . LYS A 1 113 ? 9.932 0.639 -17.600 1.00 79.69 113 LYS A C 1
ATOM 839 O O . LYS A 1 113 ? 10.831 0.020 -18.155 1.00 79.69 113 LYS A O 1
ATOM 844 N N . ALA A 1 114 ? 10.132 1.838 -17.047 1.00 76.69 114 ALA A N 1
ATOM 845 C CA . ALA A 1 114 ? 11.364 2.614 -17.208 1.00 76.69 114 ALA A CA 1
ATOM 846 C C . ALA A 1 114 ? 12.111 2.972 -15.908 1.00 76.69 114 ALA A C 1
ATOM 848 O O . ALA A 1 114 ? 13.244 3.435 -15.994 1.00 76.69 114 ALA A O 1
ATOM 849 N N . SER A 1 115 ? 11.520 2.802 -14.718 1.00 80.06 115 SER A N 1
ATOM 850 C CA . SER A 1 115 ? 12.065 3.398 -13.478 1.00 80.06 115 SER A CA 1
ATOM 851 C C . SER A 1 115 ? 12.220 2.430 -12.302 1.00 80.06 115 SER A C 1
ATOM 853 O O . SER A 1 115 ? 12.498 2.863 -11.186 1.00 80.06 115 SER A O 1
ATOM 855 N N . GLY A 1 116 ? 12.070 1.126 -12.545 1.00 87.81 116 GLY A N 1
ATOM 856 C CA . GLY A 1 116 ? 12.125 0.105 -11.500 1.00 87.81 116 GLY A CA 1
ATOM 857 C C . GLY A 1 116 ? 10.869 0.076 -10.625 1.00 87.81 116 GLY A C 1
ATOM 858 O O . GLY A 1 116 ? 9.925 0.837 -10.834 1.00 87.81 116 GLY A O 1
ATOM 859 N N . ALA A 1 117 ? 10.849 -0.840 -9.655 1.00 92.31 117 ALA A N 1
ATOM 860 C CA . ALA A 1 117 ? 9.697 -1.041 -8.784 1.00 92.31 117 ALA A CA 1
ATOM 861 C C . ALA A 1 117 ? 9.493 0.142 -7.822 1.00 92.31 117 ALA A C 1
ATOM 863 O O . ALA A 1 117 ? 10.392 0.505 -7.062 1.00 92.31 117 ALA A O 1
ATOM 864 N N . VAL A 1 118 ? 8.284 0.697 -7.817 1.00 93.88 118 VAL A N 1
ATOM 865 C CA . VAL A 1 118 ? 7.825 1.714 -6.870 1.00 93.88 118 VAL A CA 1
ATOM 866 C C . VAL A 1 118 ? 6.865 1.059 -5.886 1.00 93.88 118 VAL A C 1
ATOM 868 O O . VAL A 1 118 ? 5.926 0.367 -6.279 1.00 93.88 118 VAL A O 1
ATOM 871 N N . TYR A 1 119 ? 7.094 1.289 -4.597 1.00 96.00 119 TYR A N 1
ATOM 872 C CA . TYR A 1 119 ? 6.263 0.755 -3.525 1.00 96.00 119 TYR A CA 1
ATOM 873 C C . TYR A 1 119 ? 5.398 1.868 -2.944 1.00 96.00 119 TYR A C 1
ATOM 875 O O . TYR A 1 119 ? 5.899 2.939 -2.608 1.00 96.00 119 TYR A O 1
ATOM 883 N N . TYR A 1 120 ? 4.111 1.599 -2.779 1.00 96.38 120 TYR A N 1
ATOM 884 C CA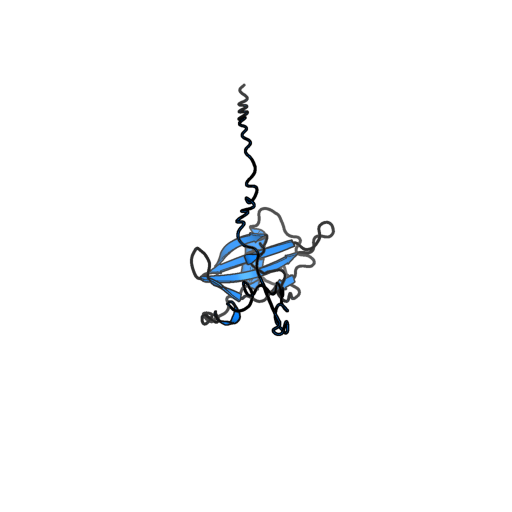 . TYR A 1 120 ? 3.151 2.478 -2.124 1.00 96.38 120 TYR A CA 1
ATOM 885 C C . TYR A 1 120 ? 2.656 1.826 -0.840 1.00 96.38 120 TYR A C 1
ATOM 887 O O . TYR A 1 120 ? 2.441 0.616 -0.801 1.00 96.38 120 TYR A O 1
ATOM 895 N N . ALA A 1 121 ? 2.458 2.636 0.193 1.00 97.19 121 ALA A N 1
ATOM 896 C CA . ALA A 1 121 ? 1.880 2.240 1.466 1.00 97.19 121 ALA A CA 1
ATOM 897 C C . ALA A 1 121 ? 0.499 2.886 1.621 1.00 97.19 121 ALA A C 1
ATOM 899 O O . ALA A 1 121 ? 0.365 4.111 1.558 1.00 97.19 121 ALA A O 1
ATOM 900 N N . PHE A 1 122 ? -0.515 2.053 1.844 1.00 97.12 122 PHE A N 1
ATOM 901 C CA . PHE A 1 122 ? -1.887 2.457 2.133 1.00 97.12 122 PHE A CA 1
ATOM 902 C C . PHE A 1 122 ? -2.196 2.133 3.588 1.00 97.12 122 PHE A C 1
ATOM 904 O O . PHE A 1 122 ? -2.047 0.986 4.004 1.00 97.12 122 PHE A O 1
ATOM 911 N N . PHE A 1 123 ? -2.654 3.124 4.347 1.00 96.38 123 PHE A N 1
ATOM 912 C CA . PHE A 1 123 ? -3.049 2.944 5.740 1.00 96.38 123 PHE A CA 1
ATOM 913 C C . PHE A 1 123 ? -4.570 2.941 5.834 1.00 96.38 123 PHE A C 1
ATOM 915 O O . PHE A 1 123 ? -5.219 3.902 5.424 1.00 96.38 123 PHE A O 1
ATOM 922 N N . ILE A 1 124 ? -5.139 1.870 6.376 1.00 96.56 124 ILE A N 1
ATOM 923 C CA . ILE A 1 124 ? -6.577 1.651 6.494 1.00 96.56 124 ILE A CA 1
ATOM 924 C C . ILE A 1 124 ? -6.964 1.668 7.975 1.00 96.56 124 ILE A C 1
ATOM 926 O O . ILE A 1 124 ? -6.425 0.913 8.784 1.00 96.56 124 ILE A O 1
ATOM 930 N N . GLN A 1 125 ? -7.936 2.509 8.322 1.00 93.94 125 GLN A N 1
ATOM 931 C CA . GLN A 1 125 ? -8.590 2.532 9.630 1.00 93.94 125 GLN A CA 1
ATOM 932 C C . GLN A 1 125 ? -10.101 2.561 9.423 1.00 93.94 125 GLN A C 1
ATOM 934 O O . GLN A 1 125 ? -10.583 3.307 8.573 1.00 93.94 125 GLN A O 1
ATOM 939 N N . LYS A 1 126 ? -10.849 1.775 10.209 1.00 90.81 126 LYS A N 1
ATOM 940 C CA . LYS A 1 126 ? -12.325 1.740 10.161 1.00 90.81 126 LYS A CA 1
ATOM 941 C C . LYS A 1 126 ? -12.859 1.643 8.721 1.00 90.81 126 LYS A C 1
ATOM 943 O O . LYS A 1 126 ? -13.682 2.451 8.307 1.00 90.81 126 LYS A O 1
ATOM 948 N N . GLU A 1 127 ? -12.301 0.707 7.949 1.00 91.81 127 GLU A N 1
ATOM 949 C CA . GLU A 1 127 ? -12.693 0.434 6.554 1.00 91.81 127 GLU A CA 1
ATOM 950 C C . GLU A 1 127 ? -12.479 1.597 5.568 1.00 91.81 127 GLU A C 1
ATOM 952 O O . GLU A 1 127 ? -13.036 1.608 4.474 1.00 91.81 127 GLU A O 1
ATOM 957 N N . LYS A 1 128 ? -11.632 2.571 5.911 1.00 94.81 128 LYS A N 1
ATOM 958 C CA . LYS A 1 128 ? -11.288 3.695 5.040 1.00 94.81 128 LYS A CA 1
ATOM 959 C C . LYS A 1 128 ? -9.778 3.871 4.951 1.00 94.81 128 LYS A C 1
ATOM 961 O O . LYS A 1 128 ? -9.073 3.761 5.952 1.00 94.81 128 LYS A O 1
ATOM 966 N N . VAL A 1 129 ? -9.281 4.192 3.756 1.00 96.25 129 VAL A N 1
ATOM 967 C CA . VAL A 1 129 ? -7.891 4.630 3.581 1.00 96.25 129 VAL A CA 1
ATOM 968 C C . VAL A 1 129 ? -7.742 6.021 4.200 1.00 96.25 129 VAL A C 1
ATOM 970 O O . VAL A 1 129 ? -8.369 6.977 3.743 1.00 96.25 129 VAL A O 1
ATOM 973 N N . VAL A 1 130 ? -6.957 6.119 5.272 1.00 95.81 130 VAL A N 1
ATOM 974 C CA . VAL A 1 130 ? -6.709 7.371 6.007 1.00 95.81 130 VAL A CA 1
ATOM 975 C C . VAL A 1 130 ? -5.458 8.097 5.533 1.00 95.81 130 VAL A C 1
ATOM 977 O O . VAL A 1 130 ? -5.347 9.301 5.731 1.00 95.81 130 VAL A O 1
ATOM 980 N N . ASP A 1 131 ? -4.518 7.373 4.931 1.00 94.94 131 ASP A N 1
ATOM 981 C CA . ASP A 1 131 ? -3.254 7.921 4.449 1.00 94.94 131 ASP A CA 1
ATOM 982 C C . ASP A 1 131 ? -2.716 7.063 3.296 1.00 94.94 131 ASP A C 1
ATOM 984 O O . ASP A 1 131 ? -2.939 5.847 3.244 1.00 94.94 131 ASP A O 1
ATOM 988 N N . THR A 1 132 ? -2.034 7.691 2.343 1.00 95.69 132 THR A N 1
ATOM 989 C CA . THR A 1 132 ? -1.390 7.015 1.214 1.00 95.69 132 THR A CA 1
ATOM 990 C C . THR A 1 132 ? -0.132 7.759 0.810 1.00 95.69 132 THR A C 1
ATOM 992 O O . THR A 1 132 ? -0.145 8.975 0.632 1.00 95.69 132 THR A O 1
ATOM 995 N N . ARG A 1 133 ? 0.960 7.018 0.630 1.00 94.62 133 ARG A N 1
ATOM 996 C CA . ARG A 1 133 ? 2.264 7.584 0.275 1.00 94.62 133 ARG A CA 1
ATOM 997 C C . ARG A 1 133 ? 3.149 6.569 -0.435 1.00 94.62 133 ARG A C 1
ATOM 999 O O . ARG A 1 133 ? 2.880 5.370 -0.398 1.00 94.62 133 ARG A O 1
ATOM 1006 N N . THR A 1 134 ? 4.241 7.042 -1.027 1.00 95.06 134 THR A N 1
ATOM 1007 C CA . THR A 1 134 ? 5.362 6.172 -1.405 1.00 95.06 134 THR A CA 1
ATOM 1008 C C . THR A 1 134 ? 5.966 5.567 -0.140 1.00 95.06 134 THR A C 1
ATOM 1010 O O . THR A 1 134 ? 6.190 6.278 0.842 1.00 95.06 134 THR A O 1
ATOM 1013 N N . ALA A 1 135 ? 6.199 4.259 -0.154 1.00 95.06 135 ALA A N 1
ATOM 1014 C CA . ALA A 1 135 ? 6.704 3.535 0.998 1.00 95.06 135 ALA A CA 1
ATOM 1015 C C . ALA A 1 135 ? 8.104 4.021 1.389 1.00 95.06 135 ALA A C 1
ATOM 1017 O O . ALA A 1 135 ? 8.974 4.213 0.537 1.00 95.06 135 ALA A O 1
ATOM 1018 N N . ILE A 1 136 ? 8.326 4.169 2.691 1.00 94.44 136 ILE A N 1
ATOM 1019 C CA . ILE A 1 136 ? 9.640 4.455 3.276 1.00 94.44 136 ILE A CA 1
ATOM 1020 C C . ILE A 1 136 ? 10.208 3.205 3.957 1.00 94.44 136 ILE A C 1
ATOM 1022 O O . ILE A 1 136 ? 9.493 2.230 4.183 1.00 94.44 136 ILE A O 1
ATOM 1026 N N . GLY A 1 137 ? 11.497 3.214 4.316 1.00 92.31 137 GLY A N 1
ATOM 1027 C CA . GLY A 1 137 ? 12.167 2.042 4.903 1.00 92.31 137 GLY A CA 1
ATOM 1028 C C . GLY A 1 137 ? 11.456 1.465 6.135 1.00 92.31 137 GLY A C 1
ATOM 1029 O O . GLY A 1 137 ? 11.357 0.249 6.281 1.00 92.31 137 GLY A O 1
ATOM 1030 N N . THR A 1 138 ? 10.861 2.318 6.974 1.00 90.81 138 THR A N 1
ATOM 1031 C CA . THR A 1 138 ? 10.100 1.888 8.161 1.00 90.81 138 THR A CA 1
ATOM 1032 C C . THR A 1 138 ? 8.778 1.208 7.822 1.00 90.81 138 THR A C 1
ATOM 1034 O O . THR A 1 138 ? 8.261 0.451 8.636 1.00 90.81 138 THR A O 1
ATOM 1037 N N . ASP A 1 139 ? 8.234 1.440 6.625 1.00 94.44 139 ASP A N 1
ATOM 1038 C CA . ASP A 1 139 ? 7.034 0.748 6.168 1.00 94.44 139 ASP A CA 1
ATOM 1039 C C . ASP A 1 139 ? 7.352 -0.705 5.806 1.00 94.44 139 ASP A C 1
ATOM 1041 O O . ASP A 1 139 ? 6.423 -1.491 5.701 1.00 94.44 139 ASP A O 1
ATOM 1045 N N . ARG A 1 140 ? 8.626 -1.086 5.604 1.00 93.50 140 ARG A N 1
ATOM 1046 C CA . ARG A 1 140 ? 9.078 -2.456 5.277 1.00 93.50 140 ARG A CA 1
ATOM 1047 C C . ARG A 1 140 ? 8.357 -3.099 4.079 1.00 93.50 140 ARG A C 1
ATOM 1049 O O . ARG A 1 140 ? 8.324 -4.319 3.957 1.00 93.50 140 ARG A O 1
ATOM 1056 N N . CYS A 1 141 ? 7.795 -2.300 3.163 1.00 96.06 141 CYS A N 1
ATOM 1057 C CA . CYS A 1 141 ? 7.046 -2.826 2.017 1.00 96.06 141 CYS A CA 1
ATOM 1058 C C . CYS A 1 141 ? 7.886 -3.749 1.123 1.00 96.06 141 CYS A C 1
ATOM 1060 O O . CYS A 1 141 ? 7.346 -4.711 0.597 1.00 96.06 141 CYS A O 1
ATOM 1062 N N . VAL A 1 142 ? 9.188 -3.480 0.987 1.00 95.12 142 VAL A N 1
ATOM 1063 C CA . VAL A 1 142 ? 10.120 -4.241 0.133 1.00 95.12 142 VAL A CA 1
ATOM 1064 C C . VAL A 1 142 ? 10.309 -5.692 0.600 1.00 95.12 142 VAL A C 1
ATOM 1066 O O . VAL A 1 142 ? 10.665 -6.543 -0.204 1.00 95.12 142 VAL A O 1
ATOM 1069 N N . HIS A 1 143 ? 10.049 -5.988 1.877 1.00 94.12 143 HIS A N 1
ATOM 1070 C CA . HIS A 1 143 ? 10.278 -7.309 2.478 1.00 94.12 143 HIS A CA 1
ATOM 1071 C C . HIS A 1 143 ? 9.026 -8.189 2.540 1.00 94.12 143 HIS A C 1
ATOM 1073 O O . HIS A 1 143 ? 9.038 -9.217 3.207 1.00 94.12 143 HIS A O 1
ATOM 1079 N N . GLN A 1 144 ? 7.933 -7.777 1.900 1.00 95.69 144 GLN A N 1
ATOM 1080 C CA . GLN A 1 144 ? 6.707 -8.566 1.874 1.00 95.69 144 GLN A CA 1
ATOM 1081 C C . GLN A 1 144 ? 6.612 -9.449 0.642 1.00 95.69 144 GLN A C 1
ATOM 1083 O O . GLN A 1 144 ? 7.214 -9.179 -0.397 1.00 95.69 144 GLN A O 1
ATOM 1088 N N . GLU A 1 145 ? 5.768 -10.462 0.761 1.00 96.56 145 GLU A N 1
ATOM 1089 C CA . GLU A 1 145 ? 5.316 -11.251 -0.368 1.00 96.56 145 GLU A CA 1
ATOM 1090 C C . GLU A 1 145 ? 4.216 -10.498 -1.115 1.00 96.56 145 GLU A C 1
ATOM 1092 O O . GLU A 1 145 ? 3.290 -9.938 -0.522 1.00 96.56 145 GLU A O 1
ATOM 1097 N N . PHE A 1 146 ? 4.347 -10.458 -2.437 1.00 97.12 146 PHE A N 1
ATOM 1098 C CA . PHE A 1 146 ? 3.431 -9.751 -3.317 1.00 97.12 146 PHE A CA 1
ATOM 1099 C C . PHE A 1 146 ? 2.736 -10.743 -4.239 1.00 97.12 146 PHE A C 1
ATOM 1101 O O . PHE A 1 146 ? 3.374 -11.606 -4.840 1.00 97.12 146 PHE A O 1
ATOM 1108 N N . VAL A 1 147 ? 1.425 -10.577 -4.388 1.00 96.94 147 VAL A N 1
ATOM 1109 C CA . VAL A 1 147 ? 0.607 -11.346 -5.328 1.00 96.94 147 VAL A CA 1
ATOM 1110 C C . VAL A 1 147 ? 0.047 -10.434 -6.417 1.00 96.94 147 VAL A C 1
ATOM 1112 O O . VAL A 1 147 ? -0.189 -9.252 -6.151 1.00 96.94 147 VAL A O 1
ATOM 1115 N N . PRO A 1 148 ? -0.209 -10.943 -7.636 1.00 96.06 148 PRO A N 1
ATOM 1116 C CA . PRO A 1 148 ? -0.806 -10.145 -8.700 1.00 96.06 148 PRO A CA 1
ATOM 1117 C C . PRO A 1 148 ? -2.101 -9.450 -8.258 1.00 96.06 148 PRO A C 1
ATOM 1119 O O . PRO A 1 148 ? -2.965 -10.041 -7.596 1.00 96.06 148 PRO A O 1
ATOM 1122 N N . PHE A 1 149 ? -2.231 -8.178 -8.629 1.00 95.12 149 PHE A N 1
ATOM 1123 C CA . PHE A 1 149 ? -3.369 -7.339 -8.288 1.00 95.12 149 PHE A CA 1
ATOM 1124 C C . PHE A 1 149 ? -3.997 -6.741 -9.540 1.00 95.12 149 PHE A C 1
ATOM 1126 O O . PHE A 1 149 ? -3.392 -5.922 -10.223 1.00 95.12 149 PHE A O 1
ATOM 1133 N N . ASP A 1 150 ? -5.243 -7.120 -9.808 1.00 91.81 150 ASP A N 1
ATOM 1134 C CA . ASP A 1 150 ? -6.040 -6.513 -10.866 1.00 91.81 150 ASP A CA 1
ATOM 1135 C C . ASP A 1 150 ? -6.989 -5.469 -10.265 1.00 91.81 150 ASP A C 1
ATOM 1137 O O . ASP A 1 150 ? -8.032 -5.794 -9.693 1.00 91.81 150 ASP A O 1
ATOM 1141 N N . ALA A 1 151 ? -6.627 -4.192 -10.407 1.00 87.62 151 ALA A N 1
ATOM 1142 C CA . ALA A 1 151 ? -7.443 -3.076 -9.937 1.00 87.62 151 ALA A CA 1
ATOM 1143 C C . ALA A 1 151 ? -8.772 -2.929 -10.707 1.00 87.62 151 ALA A C 1
ATOM 1145 O O . ALA A 1 151 ? -9.688 -2.262 -10.222 1.00 87.62 151 ALA A O 1
ATOM 1146 N N . THR A 1 152 ? -8.894 -3.529 -11.896 1.00 84.88 152 THR A N 1
ATOM 1147 C CA . THR A 1 152 ? -10.094 -3.455 -12.742 1.00 84.88 152 THR A CA 1
ATOM 1148 C C . THR A 1 152 ? -11.108 -4.554 -12.440 1.00 84.88 152 THR A C 1
ATOM 1150 O O . THR A 1 152 ? -12.309 -4.308 -12.577 1.00 84.88 152 THR A O 1
ATOM 1153 N N . ALA A 1 153 ? -10.643 -5.717 -11.970 1.00 83.69 153 ALA A N 1
ATOM 1154 C CA . ALA A 1 153 ? -11.487 -6.829 -11.527 1.00 83.69 153 ALA A CA 1
ATOM 1155 C C . ALA A 1 153 ? -12.214 -6.539 -10.206 1.00 83.69 153 ALA A C 1
ATOM 1157 O O . ALA A 1 153 ? -13.261 -7.116 -9.915 1.00 83.69 153 ALA A O 1
ATOM 1158 N N . VAL A 1 154 ? -11.670 -5.630 -9.397 1.00 76.88 154 VAL A N 1
ATOM 1159 C CA . VAL A 1 154 ? -12.231 -5.250 -8.103 1.00 76.88 154 VAL A CA 1
ATOM 1160 C C . VAL A 1 154 ? -13.249 -4.121 -8.308 1.00 76.88 154 VAL A C 1
ATOM 1162 O O . VAL A 1 154 ? -12.919 -2.939 -8.177 1.00 76.88 154 VAL A O 1
ATOM 1165 N N . ARG A 1 155 ? -14.478 -4.494 -8.681 1.00 58.72 155 ARG A N 1
ATOM 1166 C CA . ARG A 1 155 ? -15.647 -3.601 -8.775 1.00 58.72 155 ARG A CA 1
ATOM 1167 C C . ARG A 1 155 ? -16.637 -3.828 -7.633 1.00 58.72 155 ARG A C 1
ATOM 1169 O O . ARG A 1 155 ? -16.695 -4.949 -7.073 1.00 58.72 155 ARG A O 1
#

pLDDT: mean 75.62, std 20.55, range [36.06, 97.81]